Protein AF-A0A940CQ60-F1 (afdb_monomer_lite)

Secondary structure (DSSP, 8-state):
------PPBHHHHHHHHHHHHHHTT-S-SSEEEE-TT-SSS-SBPP--SEEEEEEEE-SSSSEEEEEEEEEEETTSSS-EEEEEEEEEEEESS-HHHHHHHHHHHHHHHT-

Sequence (111 aa):
MLRYVRNRMVREVFKDLRERLKSEDLLPDEYFELSFGITDGDREFPRYRGLACYPVTGSSEGHYIHVDALVLREDLHPAVLECVPVFLGKTFQGFDFAARVAAACAKYLGA

Radius of gyration: 14.71 Å; chains: 1; bounding box: 43×23×48 Å

Foldseek 3Di:
DDDCPDADFLVRLQVVLQVQCVVVVLAAPVDKFFPPVCDDSRDGDAPAPAWQWAKDQDPVAFIKTWIWGQHWQVVDVVIDGDTHTTMMDTHNPDRVSSHVSSVSSCVSVVD

Structure (mmCIF, N/CA/C/O backbone):
data_AF-A0A940CQ60-F1
#
_entry.id   AF-A0A940CQ60-F1
#
loop_
_atom_site.group_PDB
_atom_site.id
_atom_site.type_symbol
_atom_site.label_atom_id
_atom_site.label_alt_id
_atom_site.label_comp_id
_atom_site.label_asym_id
_atom_site.label_entity_id
_atom_site.label_seq_id
_atom_site.pdbx_PDB_ins_code
_atom_site.Cartn_x
_atom_site.Cartn_y
_atom_site.Cartn_z
_atom_site.occupancy
_atom_site.B_iso_or_equiv
_atom_site.auth_seq_id
_atom_site.auth_comp_id
_atom_site.auth_asym_id
_atom_site.auth_atom_id
_atom_site.pdbx_PDB_model_num
ATOM 1 N N . MET A 1 1 ? -4.122 -11.181 -29.862 1.00 51.28 1 MET A N 1
ATOM 2 C CA . MET A 1 1 ? -2.788 -10.655 -29.502 1.00 51.28 1 MET A CA 1
ATOM 3 C C . MET A 1 1 ? -2.982 -9.580 -28.441 1.00 51.28 1 MET A C 1
ATOM 5 O O . MET A 1 1 ? -3.622 -8.580 -28.737 1.00 51.28 1 MET A O 1
ATOM 9 N N . LEU A 1 2 ? -2.541 -9.810 -27.200 1.00 58.50 2 LEU A N 1
ATOM 10 C CA . LEU A 1 2 ? -2.573 -8.791 -26.141 1.00 58.50 2 LEU A CA 1
ATOM 11 C C . LEU A 1 2 ? -1.494 -7.746 -26.450 1.00 58.50 2 LEU A C 1
ATOM 13 O O . LEU A 1 2 ? -0.313 -8.076 -26.516 1.00 58.50 2 LEU A O 1
ATOM 17 N N . ARG A 1 3 ? -1.906 -6.501 -26.702 1.00 54.09 3 ARG A N 1
ATOM 18 C CA . ARG A 1 3 ? -0.995 -5.382 -26.961 1.00 54.09 3 ARG A CA 1
ATOM 19 C C . ARG A 1 3 ? -0.615 -4.760 -25.621 1.00 54.09 3 ARG A C 1
ATOM 21 O O . ARG A 1 3 ? -1.482 -4.225 -24.937 1.00 54.09 3 ARG A O 1
ATOM 28 N N . TYR A 1 4 ? 0.660 -4.832 -25.247 1.00 63.22 4 TYR A N 1
ATOM 29 C CA . TYR A 1 4 ? 1.178 -4.056 -24.121 1.00 63.22 4 TYR A CA 1
ATOM 30 C C . TYR A 1 4 ? 1.029 -2.565 -24.452 1.00 63.22 4 TYR A C 1
ATOM 32 O O . TYR A 1 4 ? 1.576 -2.104 -25.453 1.00 63.22 4 TYR A O 1
ATOM 40 N N . VAL A 1 5 ? 0.226 -1.837 -23.670 1.00 67.56 5 VAL A N 1
ATOM 41 C CA . VAL A 1 5 ? -0.062 -0.413 -23.917 1.00 67.56 5 VAL A CA 1
ATOM 42 C C . VAL A 1 5 ? 0.943 0.463 -23.177 1.00 67.56 5 VAL A C 1
ATOM 44 O O . VAL A 1 5 ? 1.594 1.300 -23.792 1.00 67.56 5 VAL A O 1
ATOM 47 N N . ARG A 1 6 ? 1.077 0.255 -21.865 1.00 80.06 6 ARG A N 1
ATOM 48 C CA . ARG A 1 6 ? 2.081 0.864 -20.986 1.00 80.06 6 ARG A CA 1
ATOM 49 C C . ARG A 1 6 ? 2.025 0.202 -19.616 1.00 80.06 6 ARG A C 1
ATOM 51 O O . ARG A 1 6 ? 1.044 -0.477 -19.303 1.00 80.06 6 ARG A O 1
ATOM 58 N N . ASN A 1 7 ? 3.037 0.441 -18.792 1.00 86.62 7 ASN A N 1
ATOM 59 C CA . ASN A 1 7 ? 2.929 0.146 -17.375 1.00 86.62 7 ASN A CA 1
ATOM 60 C C . ASN A 1 7 ? 1.929 1.114 -16.718 1.00 86.62 7 ASN A C 1
ATOM 62 O O . ASN A 1 7 ? 1.701 2.232 -17.197 1.00 86.62 7 ASN A O 1
ATOM 66 N N . ARG A 1 8 ? 1.304 0.686 -15.624 1.00 92.00 8 ARG A N 1
ATOM 67 C CA . ARG A 1 8 ? 0.383 1.550 -14.873 1.00 92.00 8 ARG A CA 1
ATOM 68 C C . ARG A 1 8 ? 1.176 2.594 -14.095 1.00 92.00 8 ARG A C 1
ATOM 70 O O . ARG A 1 8 ? 2.269 2.296 -13.624 1.00 92.00 8 ARG A O 1
ATOM 77 N N . MET A 1 9 ? 0.631 3.794 -13.933 1.00 93.50 9 MET A N 1
ATOM 78 C CA . MET A 1 9 ? 1.221 4.804 -13.052 1.00 93.50 9 MET A CA 1
ATOM 79 C C . MET A 1 9 ? 0.971 4.441 -11.592 1.00 93.50 9 MET A C 1
ATOM 81 O O . MET A 1 9 ? -0.059 3.840 -11.270 1.00 93.50 9 MET A O 1
ATOM 85 N N . VAL A 1 10 ? 1.864 4.860 -10.694 1.00 94.69 10 VAL A N 1
ATOM 86 C CA . VAL A 1 10 ? 1.693 4.623 -9.254 1.00 94.69 10 VAL A CA 1
ATOM 87 C C . VAL A 1 10 ? 0.352 5.173 -8.762 1.00 94.69 10 VAL A C 1
ATOM 89 O O . VAL A 1 10 ? -0.370 4.457 -8.073 1.00 94.69 10 VAL A O 1
ATOM 92 N N . ARG A 1 11 ? -0.048 6.376 -9.193 1.00 93.88 11 ARG A N 1
ATOM 93 C CA . ARG A 1 11 ? -1.354 6.968 -8.844 1.00 93.88 11 ARG A CA 1
ATOM 94 C C . ARG A 1 11 ? -2.558 6.125 -9.274 1.00 93.88 11 ARG A C 1
ATOM 96 O O . ARG A 1 11 ? -3.563 6.085 -8.572 1.00 93.88 11 ARG A O 1
ATOM 103 N N . GLU A 1 12 ? -2.466 5.443 -10.418 1.00 94.62 12 GLU A N 1
ATOM 104 C CA . GLU A 1 12 ? -3.549 4.599 -10.936 1.00 94.62 12 GLU A CA 1
ATOM 105 C C . GLU A 1 12 ? -3.667 3.323 -10.108 1.00 94.62 12 GLU A C 1
ATOM 107 O O . GLU A 1 12 ? -4.769 2.897 -9.784 1.00 94.62 12 GLU A O 1
ATOM 112 N N . VAL A 1 13 ? -2.532 2.712 -9.759 1.00 95.56 13 VAL A N 1
ATOM 113 C CA . VAL A 1 13 ? -2.498 1.524 -8.895 1.00 95.56 13 VAL A CA 1
ATOM 114 C C . VAL A 1 13 ? -2.983 1.870 -7.488 1.00 95.56 13 VAL A C 1
ATOM 116 O O . VAL A 1 13 ? -3.793 1.146 -6.917 1.00 95.56 13 VAL A O 1
ATOM 119 N N . PHE A 1 14 ? -2.533 3.002 -6.951 1.00 96.31 14 PHE A N 1
ATOM 120 C CA . PHE A 1 14 ? -2.903 3.479 -5.626 1.00 96.31 14 PHE A CA 1
ATOM 121 C C . PHE A 1 14 ? -4.400 3.774 -5.502 1.00 96.31 14 PHE A C 1
ATOM 123 O O . PHE A 1 14 ? -5.029 3.353 -4.531 1.00 96.31 14 PHE A O 1
ATOM 130 N N . LYS A 1 15 ? -4.985 4.458 -6.496 1.00 96.62 15 LYS A N 1
ATOM 131 C CA . LYS A 1 15 ? -6.422 4.751 -6.531 1.00 96.62 15 LYS A CA 1
ATOM 132 C C . LYS A 1 15 ? -7.250 3.464 -6.483 1.00 96.62 15 LYS A C 1
ATOM 134 O O . LYS A 1 15 ? -8.086 3.320 -5.594 1.00 96.62 15 LYS A O 1
ATOM 139 N N . ASP A 1 16 ? -6.971 2.519 -7.379 1.00 97.25 16 ASP A N 1
ATOM 140 C CA . ASP A 1 16 ? -7.695 1.245 -7.437 1.00 97.25 16 ASP A CA 1
ATOM 141 C C . ASP A 1 16 ? -7.532 0.433 -6.146 1.00 97.25 16 ASP A C 1
ATOM 143 O O . ASP A 1 16 ? -8.489 -0.176 -5.665 1.00 97.25 16 ASP A O 1
ATOM 147 N N . LEU A 1 17 ? -6.322 0.410 -5.574 1.00 98.00 17 LEU A N 1
ATOM 148 C CA . LEU A 1 17 ? -6.066 -0.295 -4.322 1.00 98.00 17 LEU A CA 1
ATOM 149 C C . LEU A 1 17 ? -6.877 0.316 -3.173 1.00 98.00 17 LEU A C 1
ATOM 151 O O . LEU A 1 17 ? -7.533 -0.420 -2.440 1.00 98.00 17 LEU A O 1
ATOM 155 N N . ARG A 1 18 ? -6.905 1.650 -3.046 1.00 98.00 18 ARG A N 1
ATOM 156 C CA . ARG A 1 18 ? -7.714 2.333 -2.024 1.00 98.00 18 ARG A CA 1
ATOM 157 C C . ARG A 1 18 ? -9.204 2.058 -2.176 1.00 98.00 18 ARG A C 1
ATOM 159 O O . ARG A 1 18 ? -9.875 1.850 -1.170 1.00 98.00 18 ARG A O 1
ATOM 166 N N . GLU A 1 19 ? -9.723 2.043 -3.402 1.00 98.25 19 GLU A N 1
ATOM 167 C CA . GLU A 1 19 ? -11.130 1.714 -3.667 1.00 98.25 19 GLU A CA 1
ATOM 168 C C . GLU A 1 19 ? -11.464 0.279 -3.232 1.00 98.25 19 GLU A C 1
ATO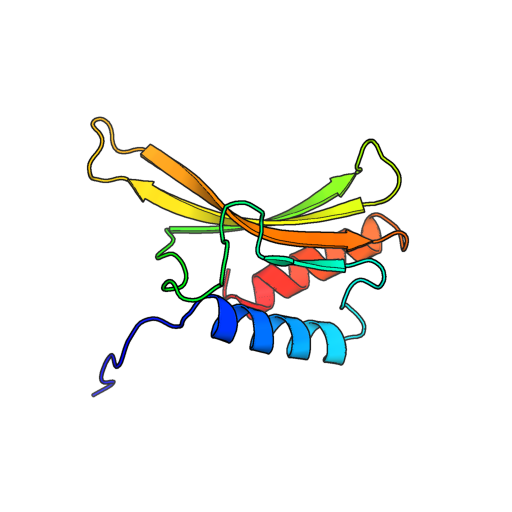M 170 O O . GLU A 1 19 ? -12.487 0.055 -2.582 1.00 98.25 19 GLU A O 1
ATOM 175 N N . ARG A 1 20 ? -10.572 -0.681 -3.505 1.00 98.00 20 ARG A N 1
ATOM 176 C CA . ARG A 1 20 ? -10.734 -2.083 -3.088 1.00 98.00 20 ARG A CA 1
ATOM 177 C C . ARG A 1 20 ? -10.660 -2.254 -1.574 1.00 98.00 20 ARG A C 1
ATOM 179 O O . ARG A 1 20 ? -11.553 -2.877 -1.007 1.00 98.00 20 ARG A O 1
ATOM 186 N N . LEU A 1 21 ? -9.663 -1.655 -0.919 1.00 98.50 21 LEU A N 1
ATOM 187 C CA . LEU A 1 21 ? -9.551 -1.664 0.543 1.00 98.50 21 LEU A CA 1
ATOM 188 C C . LEU A 1 21 ? -10.800 -1.059 1.192 1.00 98.50 21 LEU A C 1
ATOM 190 O O . LEU A 1 21 ? -11.371 -1.651 2.101 1.00 98.50 21 LEU A O 1
ATOM 194 N N . LYS A 1 22 ? -11.289 0.073 0.671 1.00 98.38 22 LYS A N 1
ATOM 195 C CA . LYS A 1 22 ? -12.520 0.705 1.158 1.00 98.38 22 LYS A CA 1
ATOM 196 C C . LYS A 1 22 ? -13.745 -0.198 0.995 1.00 98.38 22 LYS A C 1
ATOM 198 O O . LYS A 1 22 ? -14.580 -0.242 1.889 1.00 98.38 22 LYS A O 1
ATOM 203 N N . SER A 1 23 ? -13.859 -0.919 -0.122 1.00 98.12 23 SER A N 1
ATOM 204 C CA . SER A 1 23 ? -14.989 -1.829 -0.366 1.00 98.12 23 SER A CA 1
ATOM 205 C C . SER A 1 23 ? -15.031 -3.040 0.574 1.00 98.12 23 SER A C 1
ATOM 207 O O . SER A 1 23 ? -16.095 -3.624 0.752 1.00 98.12 23 SER A O 1
ATOM 209 N N . GLU A 1 24 ? -13.896 -3.398 1.182 1.00 98.00 24 GLU A N 1
ATOM 210 C CA . GLU A 1 24 ? -13.778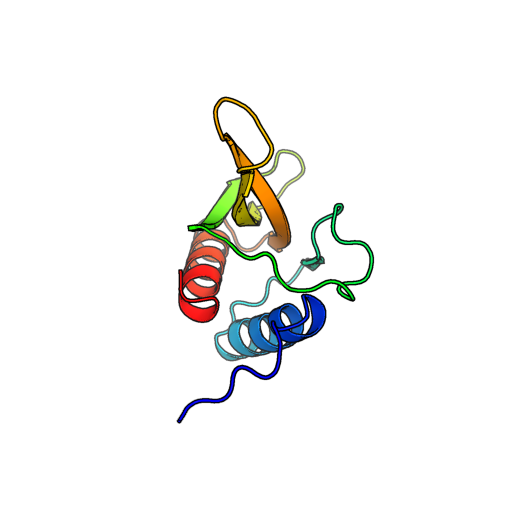 -4.503 2.142 1.00 98.00 24 GLU A CA 1
ATOM 211 C C . GLU A 1 24 ? -13.721 -4.035 3.607 1.00 98.00 24 GLU A C 1
ATOM 213 O O . GLU A 1 24 ? -13.452 -4.854 4.484 1.00 98.00 24 GLU A O 1
ATOM 218 N N . ASP A 1 25 ? -13.963 -2.746 3.884 1.00 98.12 25 ASP A N 1
ATOM 219 C CA . ASP A 1 25 ? -13.817 -2.154 5.226 1.00 98.12 25 ASP A CA 1
ATOM 220 C C . ASP A 1 25 ? -12.389 -2.322 5.795 1.00 98.12 25 ASP A C 1
ATOM 222 O O . ASP A 1 25 ? -12.162 -2.622 6.965 1.00 98.12 25 ASP A O 1
ATOM 226 N N . LEU A 1 26 ? -11.399 -2.190 4.905 1.00 98.50 26 LEU A N 1
ATOM 227 C CA . LEU A 1 26 ? -9.967 -2.372 5.168 1.00 98.50 26 LEU A CA 1
ATOM 228 C C . LEU A 1 26 ? -9.134 -1.134 4.810 1.00 98.50 26 LEU A C 1
ATOM 230 O O . LEU A 1 26 ? -7.909 -1.210 4.759 1.00 98.50 26 LEU A O 1
ATOM 234 N N . LEU A 1 27 ? -9.759 0.006 4.511 1.00 98.38 27 LEU A N 1
ATOM 235 C CA . LEU A 1 27 ? -9.009 1.249 4.346 1.00 98.38 27 LEU A CA 1
ATOM 236 C C . LEU A 1 27 ? -8.674 1.796 5.745 1.00 98.38 27 LEU A C 1
ATOM 238 O O . LEU A 1 27 ? -9.613 2.038 6.494 1.00 98.38 27 LEU A O 1
ATOM 242 N N . PRO A 1 28 ? -7.391 1.996 6.105 1.00 97.62 28 PRO A N 1
ATOM 243 C CA . PRO A 1 28 ? -7.036 2.543 7.412 1.00 97.62 28 PRO A CA 1
ATOM 244 C C . PRO A 1 28 ? -7.636 3.931 7.662 1.00 97.62 28 PRO A C 1
ATOM 246 O O . PRO A 1 28 ? -7.587 4.787 6.77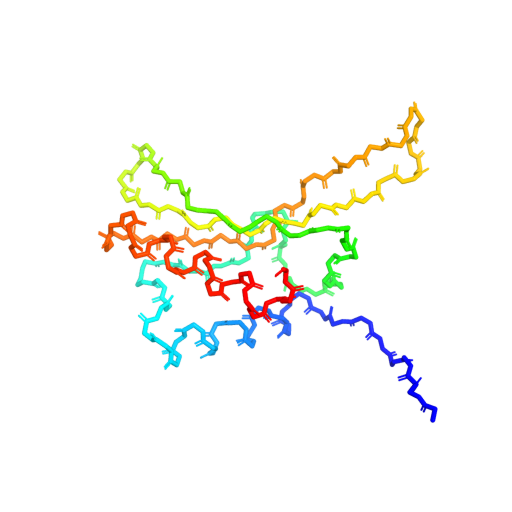2 1.00 97.62 28 PRO A O 1
ATOM 249 N N . ASP A 1 29 ? -8.143 4.145 8.878 1.00 95.69 29 ASP A N 1
ATOM 250 C CA . ASP A 1 29 ? -8.777 5.403 9.290 1.00 95.69 29 ASP A CA 1
ATOM 251 C C . ASP A 1 29 ? -7.772 6.559 9.402 1.00 95.69 29 ASP A C 1
ATOM 253 O O . ASP A 1 29 ? -8.072 7.679 8.985 1.00 95.69 29 ASP A O 1
ATOM 257 N N . GLU A 1 30 ? -6.568 6.301 9.928 1.00 96.25 30 GLU A N 1
ATOM 258 C CA . GLU A 1 30 ? -5.549 7.339 10.112 1.00 96.25 30 GLU A CA 1
ATOM 259 C C . GLU A 1 30 ? -4.955 7.794 8.776 1.00 96.25 30 GLU A C 1
ATOM 261 O O . GLU A 1 30 ? -5.075 8.967 8.418 1.00 96.25 30 GLU A O 1
ATOM 266 N N . TYR A 1 31 ? -4.300 6.895 8.032 1.00 95.88 31 TYR A N 1
ATOM 267 C CA . TYR A 1 31 ? -3.890 7.176 6.655 1.00 95.88 31 TYR A CA 1
ATOM 268 C C . TYR A 1 31 ? -3.494 5.928 5.866 1.00 95.88 31 TYR A C 1
ATOM 270 O O . TYR A 1 31 ? -3.049 4.914 6.402 1.00 95.88 31 TYR A O 1
ATOM 278 N N . PHE A 1 32 ? -3.583 6.064 4.544 1.00 97.19 32 PHE A N 1
ATOM 279 C CA . PHE A 1 32 ? -2.975 5.174 3.560 1.00 97.19 32 PHE A CA 1
ATOM 280 C C . PHE A 1 32 ? -2.536 6.016 2.362 1.00 97.19 32 PHE A C 1
ATOM 282 O O . PHE A 1 32 ? -3.384 6.578 1.663 1.00 97.19 32 PHE A O 1
ATOM 289 N N . GLU A 1 33 ? -1.230 6.151 2.161 1.00 96.25 33 GLU A N 1
ATOM 290 C CA . GLU A 1 33 ? -0.589 7.143 1.293 1.00 96.25 33 GLU A CA 1
ATOM 291 C C . GLU A 1 33 ? 0.546 6.555 0.443 1.00 96.25 33 GLU A C 1
ATOM 293 O O . GLU A 1 33 ? 0.939 5.395 0.597 1.00 96.25 33 GLU A O 1
ATOM 298 N N . LEU A 1 34 ? 1.049 7.356 -0.499 1.00 94.88 34 LEU A N 1
ATOM 299 C CA . LEU A 1 34 ? 2.288 7.048 -1.208 1.00 94.88 34 LEU A CA 1
ATOM 300 C C . LEU A 1 34 ? 3.456 7.170 -0.225 1.00 94.88 34 LEU A C 1
ATOM 302 O O . LEU A 1 34 ? 3.493 8.100 0.577 1.00 94.88 34 LEU A O 1
ATOM 306 N N . SER A 1 35 ? 4.409 6.241 -0.279 1.00 90.75 35 SER A N 1
ATOM 307 C CA . SER A 1 35 ? 5.581 6.304 0.596 1.00 90.75 35 SER A CA 1
ATOM 308 C C . SER A 1 35 ? 6.465 7.511 0.256 1.00 90.75 35 SER A C 1
ATOM 310 O O . SER A 1 35 ? 6.492 7.966 -0.885 1.00 90.75 35 SER A O 1
ATOM 312 N N . PHE A 1 36 ? 7.241 7.999 1.228 1.00 72.94 36 PHE A N 1
ATOM 313 C CA . PHE A 1 36 ? 8.011 9.255 1.168 1.00 72.94 36 PHE A CA 1
ATOM 314 C C . PHE A 1 36 ? 8.956 9.377 -0.050 1.00 72.94 36 PHE A C 1
ATOM 316 O O . PHE A 1 36 ? 9.273 10.480 -0.487 1.00 72.94 36 PHE A O 1
ATOM 323 N N . GLY A 1 37 ? 9.402 8.250 -0.618 1.00 71.62 37 GLY A N 1
ATOM 324 C CA . GLY A 1 37 ? 10.230 8.197 -1.833 1.00 71.62 37 GLY A CA 1
ATOM 325 C C . GLY A 1 37 ? 9.460 8.312 -3.161 1.00 71.62 37 GLY A C 1
ATOM 326 O O . GLY A 1 37 ? 10.064 8.230 -4.233 1.00 71.62 37 GLY A O 1
ATOM 327 N N . ILE A 1 38 ? 8.134 8.465 -3.110 1.00 77.69 38 ILE A N 1
ATOM 328 C CA . ILE A 1 38 ? 7.219 8.596 -4.248 1.00 77.69 38 ILE A CA 1
ATOM 329 C C . ILE A 1 38 ? 6.472 9.931 -4.080 1.00 77.69 38 ILE A C 1
ATOM 331 O O . ILE A 1 38 ? 5.447 10.000 -3.410 1.00 77.69 38 ILE A O 1
ATOM 335 N N . THR A 1 39 ? 6.982 11.009 -4.673 1.00 67.50 39 THR A N 1
ATOM 336 C CA . THR A 1 39 ? 6.511 12.377 -4.383 1.00 67.50 39 THR A CA 1
ATOM 337 C C . THR A 1 39 ? 5.188 12.777 -5.044 1.00 67.50 39 THR A C 1
ATOM 339 O O . THR A 1 39 ? 4.482 13.616 -4.496 1.00 67.50 39 THR A O 1
ATOM 342 N N . ASP A 1 40 ? 4.829 12.210 -6.199 1.00 71.06 40 ASP A N 1
ATOM 343 C CA . ASP A 1 40 ? 3.650 12.636 -6.983 1.00 71.06 40 ASP A CA 1
ATOM 344 C C . ASP A 1 40 ? 2.814 11.479 -7.566 1.00 71.06 40 ASP A C 1
ATOM 346 O O . ASP A 1 40 ? 1.682 11.675 -8.005 1.00 71.06 40 ASP A O 1
ATOM 350 N N . GLY A 1 41 ? 3.342 10.252 -7.553 1.00 78.56 41 GLY A N 1
ATOM 351 C CA . GLY A 1 41 ? 2.694 9.092 -8.166 1.00 78.56 41 GLY A CA 1
ATOM 352 C C . GLY A 1 41 ? 2.656 9.129 -9.703 1.00 78.56 41 GLY A C 1
ATOM 353 O O . GLY A 1 41 ? 2.007 8.263 -10.302 1.00 78.56 41 GLY A O 1
ATOM 354 N N . ASP A 1 42 ? 3.364 10.080 -10.326 1.00 85.00 42 ASP A N 1
ATOM 355 C CA . ASP A 1 42 ? 3.400 10.319 -11.778 1.00 85.00 42 ASP A CA 1
ATOM 356 C C . ASP A 1 42 ? 4.476 9.496 -12.499 1.00 85.00 42 ASP A C 1
ATOM 358 O O . ASP A 1 42 ? 4.608 9.541 -13.724 1.00 85.00 42 ASP A O 1
ATOM 362 N N . ARG A 1 43 ? 5.201 8.670 -11.744 1.00 90.00 43 ARG A N 1
ATOM 363 C CA . ARG A 1 43 ? 6.069 7.619 -12.274 1.00 90.00 43 ARG A CA 1
ATOM 364 C C . ARG A 1 43 ? 5.313 6.310 -12.496 1.00 90.00 43 ARG A C 1
ATOM 366 O O . ARG A 1 43 ? 4.293 6.031 -11.858 1.00 90.00 43 ARG A O 1
ATOM 373 N N . GLU A 1 44 ? 5.860 5.467 -13.369 1.00 93.12 44 GLU A N 1
ATOM 374 C CA . GLU A 1 44 ? 5.377 4.097 -13.536 1.00 93.12 44 GLU A CA 1
ATOM 375 C C . GLU A 1 44 ? 5.479 3.314 -12.216 1.00 93.12 44 GLU A C 1
ATOM 377 O O . GLU A 1 44 ? 6.425 3.479 -11.438 1.00 93.12 44 GLU A O 1
ATOM 382 N N . PHE A 1 45 ? 4.505 2.436 -11.972 1.00 92.62 45 PHE A N 1
ATOM 383 C CA . PHE A 1 45 ? 4.561 1.487 -10.870 1.00 92.62 45 PHE A CA 1
ATOM 384 C C . PHE A 1 45 ? 5.804 0.597 -11.029 1.00 92.62 45 PHE A C 1
ATOM 386 O O . PHE A 1 45 ? 6.058 0.138 -12.150 1.00 92.62 45 PHE A O 1
ATOM 393 N N . PRO A 1 46 ? 6.602 0.359 -9.968 1.00 91.88 46 PRO A N 1
ATOM 394 C CA . PRO A 1 46 ? 7.863 -0.361 -10.103 1.00 91.88 46 PRO A CA 1
ATOM 395 C C . PRO A 1 46 ? 7.685 -1.709 -10.800 1.00 91.88 46 PRO A C 1
ATOM 397 O O . PRO A 1 46 ? 6.746 -2.449 -10.515 1.00 91.88 46 PRO A O 1
ATOM 400 N N . ARG A 1 47 ? 8.606 -2.051 -11.702 1.00 91.50 47 ARG A N 1
ATOM 401 C CA . ARG A 1 47 ? 8.709 -3.423 -12.203 1.00 91.50 47 ARG A CA 1
ATOM 402 C C . ARG A 1 47 ? 9.418 -4.242 -11.137 1.00 91.50 47 ARG A C 1
ATOM 404 O O . ARG A 1 47 ? 10.604 -4.037 -10.892 1.00 91.50 47 ARG A O 1
ATOM 411 N N . TYR A 1 48 ? 8.682 -5.128 -10.488 1.00 92.44 48 TYR A N 1
ATOM 412 C CA . TYR A 1 48 ? 9.163 -5.869 -9.332 1.00 92.44 48 TYR A CA 1
ATOM 413 C C . TYR A 1 48 ? 9.335 -7.360 -9.636 1.00 92.44 48 TYR A C 1
ATOM 415 O O . TYR A 1 48 ? 8.679 -7.922 -10.510 1.00 92.44 48 TYR A O 1
ATOM 423 N N . ARG A 1 49 ? 10.231 -8.005 -8.887 1.00 93.75 49 ARG A N 1
ATOM 424 C CA . ARG A 1 49 ? 10.355 -9.465 -8.779 1.00 93.75 49 ARG A CA 1
ATOM 425 C C . ARG A 1 49 ? 9.412 -10.037 -7.721 1.00 93.75 49 ARG A C 1
ATOM 427 O O . ARG A 1 49 ? 9.015 -11.188 -7.833 1.00 93.75 49 ARG A O 1
ATOM 434 N N . GLY A 1 50 ? 9.055 -9.230 -6.726 1.00 94.19 50 GLY A N 1
ATOM 435 C CA . GLY A 1 50 ? 8.053 -9.545 -5.712 1.00 94.19 50 GLY A CA 1
ATOM 436 C C . GLY A 1 50 ? 7.547 -8.280 -5.022 1.00 94.19 50 GLY A C 1
ATOM 437 O O . GLY A 1 50 ? 8.148 -7.214 -5.154 1.00 94.19 50 GLY A O 1
ATOM 438 N N . LEU A 1 51 ? 6.451 -8.408 -4.285 1.00 95.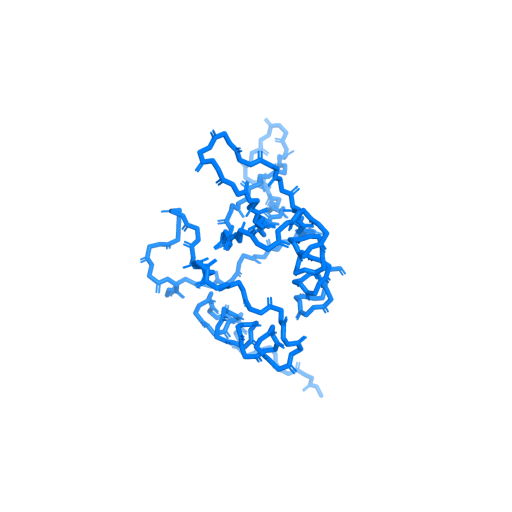44 51 LEU A N 1
ATOM 439 C CA . LEU A 1 51 ? 5.927 -7.361 -3.412 1.00 95.44 51 LEU A CA 1
ATOM 440 C C . LEU A 1 51 ? 5.935 -7.875 -1.976 1.00 95.44 51 LEU A C 1
ATOM 442 O O . LEU A 1 51 ? 5.456 -8.975 -1.705 1.00 95.44 51 LEU A O 1
ATOM 446 N N . ALA A 1 52 ? 6.452 -7.068 -1.060 1.00 96.69 52 ALA A N 1
ATOM 447 C CA . ALA A 1 52 ? 6.359 -7.310 0.368 1.00 96.69 52 ALA A CA 1
ATOM 448 C C . ALA A 1 52 ? 5.252 -6.417 0.935 1.00 96.69 52 ALA A C 1
ATOM 450 O O . ALA A 1 52 ? 5.384 -5.197 0.955 1.00 96.69 52 ALA A O 1
ATOM 451 N N . CYS A 1 53 ? 4.157 -7.029 1.386 1.00 98.12 53 CYS A N 1
ATOM 452 C CA . CYS A 1 53 ? 3.081 -6.336 2.091 1.00 98.12 53 CYS A CA 1
ATOM 453 C C . CYS A 1 53 ? 3.069 -6.829 3.535 1.00 98.12 53 CYS A C 1
ATOM 455 O O . CYS A 1 53 ? 2.800 -8.009 3.763 1.00 98.12 53 CYS A O 1
ATOM 457 N N . TYR A 1 54 ? 3.384 -5.972 4.504 1.00 98.00 54 TYR A N 1
ATOM 458 C CA . TYR A 1 54 ? 3.574 -6.427 5.881 1.00 98.00 54 TYR A CA 1
ATOM 459 C C . TYR A 1 54 ? 3.139 -5.389 6.922 1.00 98.00 54 TYR A C 1
ATOM 461 O O . TYR A 1 54 ? 3.369 -4.189 6.741 1.00 98.00 54 TYR A O 1
ATOM 469 N N . PRO A 1 55 ? 2.505 -5.835 8.022 1.00 97.88 55 PRO A N 1
ATOM 470 C CA . PRO A 1 55 ? 2.228 -4.981 9.161 1.00 97.88 55 PRO A CA 1
ATOM 471 C C . PRO A 1 55 ? 3.468 -4.844 10.057 1.00 97.88 55 PRO A C 1
ATOM 473 O O . PRO A 1 55 ? 4.242 -5.789 10.214 1.00 97.88 55 PRO A O 1
ATOM 476 N N . VAL A 1 56 ? 3.625 -3.698 10.715 1.00 96.62 56 VAL A N 1
ATOM 477 C CA . VAL A 1 56 ? 4.604 -3.505 11.798 1.00 96.62 56 VAL A CA 1
ATOM 478 C C . VAL A 1 56 ? 3.977 -2.739 12.958 1.00 96.62 56 VAL A C 1
ATOM 480 O O . VAL A 1 56 ? 3.089 -1.912 12.762 1.00 96.62 56 VAL A O 1
ATOM 483 N N . THR A 1 57 ? 4.440 -2.985 14.182 1.00 94.31 57 THR A N 1
ATOM 484 C CA . THR A 1 57 ? 4.090 -2.139 15.333 1.00 94.31 57 THR A CA 1
ATOM 485 C C . THR A 1 57 ? 5.007 -0.926 15.347 1.00 94.31 57 THR A C 1
ATOM 487 O O . THR A 1 57 ? 6.228 -1.072 15.367 1.00 94.31 57 THR A O 1
ATOM 490 N N . GLY A 1 58 ? 4.420 0.269 15.307 1.00 82.38 58 GLY A N 1
ATOM 491 C CA . GLY A 1 58 ? 5.177 1.512 15.344 1.00 82.38 58 GLY A CA 1
ATOM 492 C C . GLY A 1 58 ? 5.587 1.895 16.761 1.00 82.38 58 GLY A C 1
ATOM 493 O O . GLY A 1 58 ? 4.925 1.548 17.736 1.00 82.38 58 GLY A O 1
ATOM 494 N N . SER A 1 59 ? 6.668 2.664 16.875 1.00 74.00 59 SER A N 1
ATOM 495 C CA . SER A 1 59 ? 7.104 3.247 18.148 1.00 74.00 59 SER A CA 1
ATOM 496 C C . SER A 1 59 ? 6.282 4.474 18.571 1.00 74.00 59 SER A C 1
ATOM 498 O O . SER A 1 59 ? 6.291 4.821 19.747 1.00 74.00 59 SER A O 1
ATOM 500 N N . SER A 1 60 ? 5.567 5.124 17.642 1.00 68.25 60 SER A N 1
ATOM 501 C CA . SER A 1 60 ? 4.792 6.362 17.858 1.00 68.25 60 SER A CA 1
ATOM 502 C C . SER A 1 60 ? 3.277 6.132 17.956 1.00 68.25 60 SER A C 1
ATOM 504 O O . SER A 1 60 ? 2.483 6.907 17.419 1.00 68.25 60 SER A O 1
ATOM 506 N N . GLU A 1 61 ? 2.894 5.049 18.636 1.00 79.69 61 GLU A N 1
ATOM 507 C CA . GLU A 1 61 ? 1.524 4.529 18.730 1.00 79.69 61 GLU A CA 1
ATOM 508 C C . GLU A 1 61 ? 0.985 4.008 17.382 1.00 79.69 61 GLU A C 1
ATOM 510 O O . GLU A 1 61 ? 1.254 4.555 16.307 1.00 79.69 61 GLU A O 1
ATOM 515 N N . GLY A 1 62 ? 0.200 2.931 17.435 1.00 92.00 62 GLY A N 1
ATOM 516 C CA . GLY A 1 62 ? -0.435 2.312 16.270 1.00 92.00 62 GLY A CA 1
ATOM 517 C C . GLY A 1 62 ? 0.418 1.314 15.491 1.00 92.00 62 GLY A C 1
ATOM 518 O O . GLY A 1 62 ? 1.556 0.986 15.834 1.00 92.00 62 GLY A O 1
ATOM 519 N N . HIS A 1 63 ? -0.178 0.816 14.414 1.00 97.19 63 HIS A N 1
ATOM 520 C CA . HIS A 1 63 ? 0.402 -0.186 13.532 1.00 97.19 63 HIS A CA 1
ATOM 521 C C . HIS A 1 63 ? 0.476 0.357 12.114 1.00 97.19 63 HIS A C 1
ATOM 523 O O . HIS A 1 63 ? -0.405 1.088 11.668 1.00 97.19 63 HIS A O 1
ATOM 529 N N . TYR A 1 64 ? 1.539 0.007 11.409 1.00 97.12 64 TYR A N 1
ATOM 530 C CA . TYR A 1 64 ? 1.811 0.485 10.065 1.00 97.12 64 TYR A CA 1
ATOM 531 C C . TYR A 1 64 ? 1.660 -0.651 9.070 1.00 97.12 64 TYR A C 1
ATOM 533 O O . TYR A 1 64 ? 1.880 -1.811 9.410 1.00 97.12 64 TYR A O 1
ATOM 541 N N . ILE A 1 65 ? 1.300 -0.303 7.841 1.00 97.94 65 ILE A N 1
ATOM 542 C CA . ILE A 1 65 ? 1.162 -1.219 6.717 1.00 97.94 65 ILE A CA 1
ATOM 543 C C . ILE A 1 65 ? 2.167 -0.782 5.661 1.00 97.94 65 ILE A C 1
ATOM 545 O O . ILE A 1 65 ? 1.992 0.267 5.045 1.00 97.94 65 ILE A O 1
ATOM 549 N N . HIS A 1 66 ? 3.210 -1.577 5.452 1.00 97.44 66 HIS A N 1
ATOM 550 C CA . HIS A 1 66 ? 4.191 -1.342 4.400 1.00 97.44 66 HIS A CA 1
ATOM 551 C C . HIS A 1 66 ? 3.811 -2.109 3.138 1.00 97.44 66 HIS A C 1
ATOM 553 O O . HIS A 1 66 ? 3.392 -3.266 3.215 1.00 97.44 66 HIS A O 1
ATOM 559 N N . VAL A 1 67 ? 3.978 -1.463 1.985 1.00 97.69 67 VAL A N 1
ATOM 560 C CA . VAL A 1 67 ? 3.927 -2.101 0.669 1.00 97.69 67 VAL A CA 1
ATOM 561 C C . VAL A 1 67 ? 5.183 -1.715 -0.092 1.00 97.69 67 VAL A C 1
ATOM 563 O O . VAL A 1 67 ? 5.296 -0.592 -0.593 1.00 97.69 67 VAL A O 1
ATOM 566 N N . ASP A 1 68 ? 6.094 -2.673 -0.213 1.00 96.50 68 ASP A N 1
ATOM 567 C CA . ASP A 1 68 ? 7.401 -2.471 -0.817 1.00 96.50 68 ASP A CA 1
ATOM 568 C C . ASP A 1 68 ? 7.568 -3.347 -2.061 1.00 96.50 68 ASP A C 1
ATOM 570 O O . ASP A 1 68 ? 7.237 -4.535 -2.075 1.00 96.50 68 ASP A O 1
ATOM 574 N N . ALA A 1 69 ? 8.109 -2.759 -3.123 1.00 95.25 69 ALA A N 1
ATOM 575 C CA . ALA A 1 69 ? 8.458 -3.455 -4.349 1.00 95.25 69 ALA A CA 1
ATOM 576 C C . ALA A 1 69 ? 9.907 -3.938 -4.297 1.00 95.25 69 ALA A C 1
ATOM 578 O O . ALA A 1 69 ? 10.827 -3.148 -4.103 1.00 95.25 69 ALA A O 1
ATOM 579 N N . LEU A 1 70 ? 10.115 -5.231 -4.537 1.00 95.50 70 LEU A N 1
ATOM 580 C CA . LEU A 1 70 ? 11.440 -5.827 -4.654 1.00 95.50 70 LEU A CA 1
ATOM 581 C C . LEU A 1 70 ? 11.915 -5.697 -6.103 1.00 95.50 70 LEU A C 1
ATOM 583 O O . LEU A 1 70 ? 11.495 -6.461 -6.974 1.00 95.50 70 LEU A O 1
ATOM 587 N N . VAL A 1 71 ? 12.758 -4.708 -6.382 1.00 94.56 71 VAL A N 1
ATOM 588 C CA . VAL A 1 71 ? 13.235 -4.365 -7.728 1.00 94.56 71 VAL A CA 1
ATOM 589 C C . VAL A 1 71 ? 14.637 -4.930 -7.934 1.00 94.56 71 VAL A C 1
ATOM 591 O O . VAL A 1 71 ? 15.532 -4.701 -7.128 1.00 94.56 71 VAL A O 1
ATOM 594 N N . LEU A 1 72 ? 14.853 -5.675 -9.020 1.00 95.75 72 LEU A N 1
ATOM 595 C CA . LEU A 1 72 ? 16.190 -6.168 -9.357 1.00 95.75 72 LEU A CA 1
ATOM 596 C C . LEU A 1 72 ? 16.999 -5.066 -10.051 1.00 95.75 72 LEU A C 1
ATOM 598 O O . LEU A 1 72 ? 16.623 -4.605 -11.129 1.00 95.75 72 LEU A O 1
ATOM 602 N N . ARG A 1 73 ? 18.125 -4.686 -9.449 1.00 94.25 73 ARG A N 1
ATOM 603 C CA . ARG A 1 73 ? 19.112 -3.750 -9.992 1.00 94.25 73 ARG A CA 1
ATOM 604 C C . ARG A 1 73 ? 20.199 -4.520 -10.732 1.00 94.25 73 ARG A C 1
ATOM 606 O O . ARG A 1 73 ? 21.223 -4.887 -10.158 1.00 94.25 73 ARG A O 1
ATOM 613 N N . GLU A 1 74 ? 19.923 -4.816 -12.002 1.00 93.75 74 GLU A N 1
ATOM 614 C CA . GLU A 1 74 ? 20.848 -5.512 -12.916 1.00 93.75 74 GLU A CA 1
ATOM 615 C C . GLU A 1 74 ? 22.044 -4.634 -13.329 1.00 93.75 74 GLU A C 1
ATOM 617 O O . GLU A 1 74 ? 23.040 -5.140 -13.835 1.00 93.75 74 GLU A O 1
ATOM 622 N N . ASP A 1 75 ? 21.965 -3.322 -13.088 1.00 93.56 75 ASP A N 1
ATOM 623 C CA . ASP A 1 75 ? 23.038 -2.354 -13.317 1.00 93.56 75 ASP A CA 1
ATOM 624 C C . ASP A 1 75 ? 24.177 -2.440 -12.282 1.00 93.56 75 ASP A C 1
ATOM 626 O O . ASP A 1 75 ? 25.269 -1.920 -12.516 1.00 93.56 75 ASP A O 1
ATOM 630 N N . LEU A 1 76 ? 23.960 -3.127 -11.157 1.00 92.00 76 LEU A N 1
ATOM 631 C CA . LEU A 1 76 ? 24.953 -3.337 -10.102 1.00 92.00 76 LEU A CA 1
ATOM 632 C C . LEU A 1 76 ? 25.648 -4.701 -10.241 1.00 92.00 76 LEU A C 1
ATOM 634 O O . LEU A 1 76 ? 25.074 -5.654 -10.761 1.00 92.00 76 LEU A O 1
ATOM 638 N N . HIS A 1 77 ? 26.895 -4.799 -9.764 1.00 89.25 77 HIS A N 1
ATOM 639 C CA . HIS A 1 77 ? 27.686 -6.036 -9.782 1.00 89.25 77 HIS A CA 1
ATOM 640 C C . HIS A 1 77 ? 28.242 -6.354 -8.378 1.00 89.25 77 HIS A C 1
ATOM 642 O O . HIS A 1 77 ? 29.130 -5.637 -7.912 1.00 89.25 77 HIS A O 1
ATOM 648 N N . PRO A 1 78 ? 27.764 -7.422 -7.704 1.00 90.88 78 PRO A N 1
ATOM 649 C CA . PRO A 1 78 ? 26.697 -8.327 -8.149 1.00 90.88 78 PRO A CA 1
ATOM 650 C C . PRO A 1 78 ? 25.337 -7.615 -8.238 1.00 90.88 78 PRO A C 1
ATOM 652 O O . PRO A 1 78 ? 25.140 -6.586 -7.595 1.00 90.88 78 PRO A O 1
ATOM 655 N N . ALA A 1 79 ? 24.405 -8.169 -9.019 1.00 94.38 79 ALA A N 1
ATOM 656 C CA . ALA A 1 79 ? 23.038 -7.654 -9.079 1.00 94.38 79 ALA A CA 1
ATOM 657 C C . ALA A 1 79 ? 22.383 -7.730 -7.691 1.00 94.38 79 ALA A C 1
ATOM 659 O O . ALA A 1 79 ? 22.542 -8.725 -6.978 1.00 94.38 79 ALA A O 1
ATOM 660 N N . VAL A 1 80 ? 21.640 -6.687 -7.313 1.00 95.69 80 VAL A N 1
ATOM 661 C CA . VAL A 1 80 ? 21.047 -6.553 -5.972 1.00 95.69 80 VAL A CA 1
ATOM 662 C C . VAL A 1 80 ? 19.533 -6.414 -6.069 1.00 95.69 80 VAL A C 1
ATOM 664 O O . VAL A 1 80 ? 19.010 -5.781 -6.985 1.00 95.69 80 VAL A O 1
ATOM 667 N N . LEU A 1 81 ? 18.820 -7.004 -5.110 1.00 94.88 81 LEU A N 1
ATOM 668 C CA . LEU A 1 81 ? 17.394 -6.771 -4.915 1.00 94.88 81 LEU A CA 1
ATOM 669 C C . LEU A 1 81 ? 17.212 -5.531 -4.029 1.00 94.88 81 LEU A C 1
ATOM 671 O O . LEU A 1 81 ? 17.522 -5.559 -2.840 1.00 94.88 81 LEU A O 1
ATOM 675 N N . GLU A 1 82 ? 16.743 -4.440 -4.617 1.00 94.44 82 GLU A N 1
ATOM 676 C CA . GLU A 1 82 ? 16.435 -3.197 -3.918 1.00 94.44 82 GLU A CA 1
ATOM 677 C C . GLU A 1 82 ? 14.989 -3.225 -3.411 1.00 94.44 82 GLU A C 1
ATOM 679 O O . GLU A 1 82 ? 14.065 -3.545 -4.161 1.00 94.44 82 GLU A O 1
ATOM 684 N N . CYS A 1 83 ? 14.790 -2.877 -2.140 1.00 94.12 83 CYS A N 1
ATOM 685 C CA . CYS A 1 83 ? 13.462 -2.704 -1.559 1.00 94.12 83 CYS A CA 1
ATOM 686 C C . CYS A 1 83 ? 13.024 -1.254 -1.776 1.00 94.12 83 CYS A C 1
ATOM 688 O O . CYS A 1 83 ? 13.618 -0.339 -1.208 1.00 94.12 83 CYS A O 1
ATOM 690 N N . VAL A 1 84 ? 12.015 -1.042 -2.617 1.00 93.75 84 VAL A N 1
ATOM 691 C CA . VAL A 1 84 ? 11.487 0.283 -2.952 1.00 93.75 84 VAL A CA 1
ATOM 692 C C . VAL A 1 84 ? 10.144 0.462 -2.246 1.00 93.75 84 VAL A C 1
ATOM 694 O O . VAL A 1 84 ? 9.165 -0.143 -2.687 1.00 93.75 84 VAL A O 1
ATOM 697 N N . PRO A 1 85 ? 10.053 1.296 -1.194 1.00 95.25 85 PRO A N 1
ATOM 698 C CA . PRO A 1 85 ? 8.786 1.578 -0.534 1.00 95.25 85 PRO A CA 1
ATOM 699 C C . PRO A 1 85 ? 7.813 2.266 -1.488 1.00 95.25 85 PRO A C 1
ATOM 701 O O . PRO A 1 85 ? 8.163 3.262 -2.127 1.00 95.25 85 PRO A O 1
ATOM 704 N N . VAL A 1 86 ? 6.592 1.742 -1.595 1.00 95.75 86 VAL A N 1
ATOM 705 C CA . VAL A 1 86 ? 5.592 2.238 -2.551 1.00 95.75 86 VAL A CA 1
ATOM 706 C C . VAL A 1 86 ? 4.415 2.879 -1.837 1.00 95.75 86 VAL A C 1
ATOM 708 O O . VAL A 1 86 ? 4.095 4.033 -2.124 1.00 95.75 86 VAL A O 1
ATOM 711 N N . PHE A 1 87 ? 3.808 2.172 -0.885 1.00 97.06 87 PHE A N 1
ATOM 712 C CA . PHE A 1 87 ? 2.691 2.681 -0.089 1.00 97.06 87 PHE A CA 1
ATOM 713 C C . PHE A 1 87 ? 2.960 2.505 1.399 1.00 97.06 87 PHE A C 1
ATOM 715 O O . PHE A 1 87 ? 3.640 1.563 1.811 1.00 97.06 87 PHE A O 1
ATOM 722 N N . LEU A 1 88 ? 2.395 3.410 2.192 1.00 96.81 88 LEU A N 1
ATOM 723 C CA . LEU A 1 88 ? 2.449 3.362 3.643 1.00 96.81 88 LEU A CA 1
ATOM 724 C C . LEU A 1 88 ? 1.058 3.625 4.213 1.00 96.81 88 LEU A C 1
ATOM 726 O O . LEU A 1 88 ? 0.405 4.603 3.860 1.00 96.81 88 LEU A O 1
ATOM 730 N N . GLY A 1 89 ? 0.612 2.754 5.107 1.00 96.75 89 GLY A N 1
ATOM 731 C CA . GLY A 1 89 ? -0.573 2.972 5.923 1.00 96.75 89 GLY A CA 1
ATOM 732 C C . GLY A 1 89 ? -0.241 3.051 7.400 1.00 96.75 89 GLY A C 1
ATOM 733 O O . GLY A 1 89 ? 0.758 2.483 7.839 1.00 96.75 89 GLY A O 1
ATOM 734 N N . LYS A 1 90 ? -1.117 3.692 8.167 1.00 96.94 90 LYS A N 1
ATOM 735 C CA . LYS A 1 90 ? -1.149 3.631 9.628 1.00 96.94 90 LYS A CA 1
ATOM 736 C C . LYS A 1 90 ? -2.576 3.389 10.083 1.00 96.94 90 LYS A C 1
ATOM 738 O O . LYS A 1 90 ? -3.509 3.911 9.482 1.00 96.94 90 LYS A O 1
ATOM 743 N N . THR A 1 91 ? -2.714 2.593 11.134 1.00 96.75 91 THR A N 1
ATOM 744 C CA . THR A 1 91 ? -3.981 2.296 11.793 1.00 96.75 91 THR A CA 1
ATOM 745 C C . THR A 1 91 ? -3.827 2.242 13.315 1.00 96.75 91 THR A C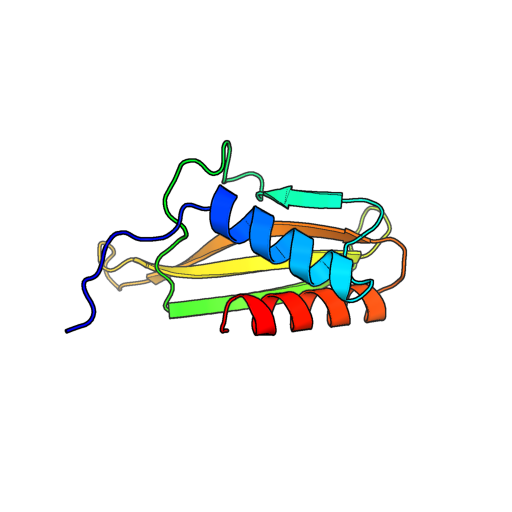 1
ATOM 747 O O . THR A 1 91 ? -2.826 1.721 13.824 1.00 96.75 91 THR A O 1
ATOM 750 N N . PHE A 1 92 ? -4.826 2.718 14.057 1.00 96.81 92 PHE A N 1
ATOM 751 C CA . PHE A 1 92 ? -4.972 2.463 15.497 1.00 96.81 92 PHE A CA 1
ATOM 752 C C . PHE A 1 92 ? -5.909 1.292 15.826 1.00 96.81 92 PHE A C 1
ATOM 754 O O . PHE A 1 92 ? -6.049 0.922 16.989 1.00 96.81 92 PHE A O 1
ATOM 761 N N . GLN A 1 93 ? -6.485 0.634 14.818 1.00 96.19 93 GLN A N 1
ATOM 762 C CA . GLN A 1 93 ? -7.448 -0.465 14.981 1.00 96.19 93 GLN A CA 1
ATOM 763 C C . GLN A 1 93 ? -6.796 -1.805 15.386 1.00 96.19 93 GLN A C 1
ATOM 765 O O . GLN A 1 93 ? -7.478 -2.821 15.509 1.00 96.19 93 GLN A O 1
ATOM 770 N N . GLY A 1 94 ? -5.478 -1.819 15.611 1.00 96.31 94 GLY A N 1
ATOM 771 C CA . GLY A 1 94 ? -4.724 -2.978 16.093 1.00 96.31 94 GLY A CA 1
ATOM 772 C C . GLY A 1 94 ? -3.928 -3.716 15.011 1.00 96.31 94 GLY A C 1
ATOM 773 O O . GLY A 1 94 ? -4.127 -3.533 13.807 1.00 96.31 94 GLY A O 1
ATOM 774 N N . PHE A 1 95 ? -2.997 -4.566 15.455 1.00 97.19 95 PHE A N 1
ATOM 775 C CA . PHE A 1 95 ? -2.092 -5.304 14.569 1.00 97.19 95 PHE A CA 1
ATOM 776 C C . PHE A 1 95 ? -2.842 -6.265 13.639 1.00 97.19 95 PHE A C 1
ATOM 778 O O . PHE A 1 95 ? -2.501 -6.363 12.465 1.00 97.19 95 PHE A O 1
ATOM 785 N N . ASP A 1 96 ? -3.898 -6.921 14.127 1.00 98.25 96 ASP A N 1
ATOM 786 C CA . ASP A 1 96 ? -4.706 -7.845 13.321 1.00 98.25 96 ASP A CA 1
ATOM 787 C C . ASP A 1 96 ? -5.419 -7.129 12.170 1.00 98.25 96 ASP A C 1
ATOM 789 O O . ASP A 1 96 ? -5.508 -7.661 11.061 1.00 98.25 96 ASP A O 1
ATOM 793 N N . PHE A 1 97 ? -5.889 -5.897 12.401 1.00 98.25 97 PHE A N 1
ATOM 794 C CA . PHE A 1 97 ? -6.425 -5.066 11.329 1.00 98.25 97 PHE A CA 1
ATOM 795 C C . PHE A 1 97 ? -5.321 -4.743 10.316 1.00 98.25 97 PHE A C 1
ATOM 797 O O . PHE A 1 97 ? -5.479 -5.046 9.135 1.00 98.25 97 PHE A O 1
ATOM 804 N N . ALA A 1 98 ? -4.163 -4.246 10.767 1.00 98.38 98 ALA A N 1
ATOM 805 C CA . ALA A 1 98 ? -3.022 -3.965 9.889 1.00 98.38 98 ALA A CA 1
ATOM 806 C C . ALA A 1 98 ? -2.588 -5.193 9.062 1.00 98.38 98 ALA A C 1
ATOM 808 O O . ALA A 1 98 ? -2.300 -5.070 7.871 1.00 98.38 98 ALA A O 1
ATOM 809 N N . ALA A 1 99 ? -2.589 -6.388 9.661 1.00 98.56 99 ALA A N 1
ATOM 810 C CA . ALA A 1 99 ? -2.264 -7.643 8.990 1.00 98.56 99 ALA A CA 1
ATOM 811 C C . ALA A 1 99 ? -3.283 -8.001 7.898 1.00 98.56 99 ALA A C 1
ATOM 813 O O . ALA A 1 99 ? -2.895 -8.404 6.800 1.00 98.56 99 ALA A O 1
ATOM 814 N N . ARG A 1 100 ? -4.581 -7.803 8.159 1.00 98.69 100 ARG A N 1
ATOM 815 C CA . ARG A 1 100 ? -5.638 -7.987 7.152 1.00 98.69 100 ARG A CA 1
ATOM 816 C C . ARG A 1 100 ? -5.492 -7.006 5.992 1.00 98.69 100 ARG A C 1
ATOM 818 O O . ARG A 1 100 ? -5.618 -7.422 4.842 1.00 98.69 100 ARG A O 1
ATOM 825 N N . VAL A 1 101 ? -5.179 -5.739 6.273 1.00 98.69 101 VAL A N 1
ATOM 826 C CA . VAL A 1 101 ? -4.907 -4.738 5.229 1.00 98.69 101 VAL A CA 1
ATOM 827 C C . VAL A 1 101 ? -3.687 -5.142 4.398 1.00 98.69 101 VAL A C 1
ATOM 829 O O . VAL A 1 101 ? -3.762 -5.137 3.174 1.00 98.69 101 VAL A O 1
ATOM 832 N N . ALA A 1 102 ? -2.587 -5.568 5.030 1.00 98.56 102 ALA A N 1
ATOM 833 C CA . ALA A 1 102 ? -1.392 -6.039 4.326 1.00 98.56 102 ALA A CA 1
ATOM 834 C C . ALA A 1 102 ? -1.689 -7.241 3.407 1.00 98.56 102 ALA A C 1
ATOM 836 O O . ALA A 1 102 ? -1.273 -7.256 2.247 1.00 98.56 102 ALA A O 1
ATOM 837 N N . ALA A 1 103 ? -2.466 -8.215 3.888 1.00 98.44 103 ALA A N 1
ATOM 838 C CA . ALA A 1 103 ? -2.901 -9.357 3.086 1.00 98.44 103 ALA A CA 1
ATOM 839 C C . ALA A 1 103 ? -3.792 -8.932 1.904 1.00 98.44 103 ALA A C 1
ATOM 841 O O . ALA A 1 103 ? -3.638 -9.442 0.792 1.00 98.44 103 ALA A O 1
ATOM 842 N N . ALA A 1 104 ? -4.692 -7.967 2.111 1.00 98.44 104 ALA A N 1
ATOM 843 C CA . ALA A 1 104 ? -5.514 -7.409 1.041 1.00 98.44 104 ALA A CA 1
ATOM 844 C C . ALA A 1 104 ? -4.669 -6.650 0.001 1.00 98.44 104 ALA A C 1
ATOM 846 O O . ALA A 1 104 ? -4.902 -6.807 -1.198 1.00 98.44 104 ALA A O 1
ATOM 8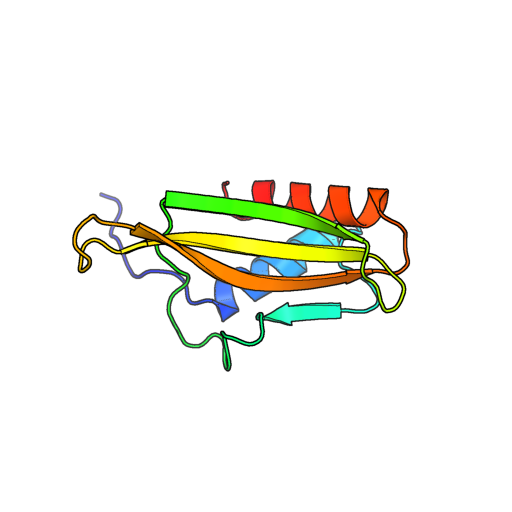47 N N . CYS A 1 105 ? -3.646 -5.899 0.425 1.00 98.25 105 CYS A N 1
ATOM 848 C CA . CYS A 1 105 ? -2.680 -5.275 -0.483 1.00 98.25 105 CYS A CA 1
ATOM 849 C C . CYS A 1 105 ? -1.987 -6.314 -1.370 1.00 98.25 105 CYS A C 1
ATOM 851 O O . CYS A 1 105 ? -1.985 -6.151 -2.590 1.00 98.25 105 CYS A O 1
ATOM 853 N N . ALA A 1 106 ? -1.478 -7.406 -0.789 1.00 97.06 106 ALA A N 1
ATOM 854 C CA . ALA A 1 106 ? -0.859 -8.494 -1.548 1.00 97.06 106 ALA A CA 1
ATOM 855 C C . ALA A 1 106 ? -1.836 -9.099 -2.575 1.00 97.06 106 ALA A C 1
ATOM 857 O O . ALA A 1 106 ? -1.552 -9.116 -3.774 1.00 97.06 106 ALA A O 1
ATOM 858 N N . LYS A 1 107 ? -3.044 -9.475 -2.124 1.00 96.81 107 LYS A N 1
ATOM 859 C CA . LYS A 1 107 ? -4.127 -10.014 -2.967 1.00 96.81 107 LYS A CA 1
ATOM 860 C C . LYS A 1 107 ? -4.431 -9.114 -4.167 1.00 96.81 107 LYS A C 1
ATOM 862 O O . LYS A 1 107 ? -4.589 -9.607 -5.282 1.00 96.81 107 LYS A O 1
ATOM 867 N N . TYR A 1 108 ? -4.553 -7.805 -3.952 1.00 96.00 108 TYR A N 1
ATOM 868 C CA . TYR A 1 108 ? -5.014 -6.875 -4.984 1.00 96.00 108 TYR A CA 1
ATOM 869 C C . TYR A 1 108 ? -3.927 -6.333 -5.902 1.00 96.00 108 TYR A C 1
ATOM 871 O O . TYR A 1 108 ? -4.237 -5.913 -7.018 1.00 96.00 108 TYR A O 1
ATOM 879 N N . LEU A 1 109 ? -2.673 -6.380 -5.466 1.00 93.38 109 LEU A N 1
ATOM 880 C CA . LEU A 1 109 ? -1.525 -6.069 -6.309 1.00 93.38 109 LEU A CA 1
ATOM 881 C C . LEU A 1 109 ? -1.006 -7.296 -7.073 1.00 93.38 109 LEU A C 1
ATOM 883 O O . LEU A 1 109 ? -0.142 -7.146 -7.932 1.00 93.38 109 LEU A O 1
ATOM 887 N N . GLY A 1 110 ? -1.563 -8.486 -6.819 1.00 82.81 110 GLY A N 1
ATOM 888 C CA . GLY A 1 110 ? -1.170 -9.721 -7.497 1.00 82.81 110 GLY A CA 1
ATOM 889 C C . GLY A 1 110 ? 0.194 -10.230 -7.034 1.00 82.81 110 GLY A C 1
ATOM 890 O O . GLY A 1 110 ? 1.000 -10.641 -7.869 1.00 82.81 110 GLY A O 1
ATOM 891 N N . ALA A 1 111 ? 0.451 -10.123 -5.728 1.00 63.75 111 ALA A N 1
ATOM 892 C CA . ALA A 1 111 ? 1.625 -10.660 -5.047 1.00 63.75 111 ALA A CA 1
ATOM 893 C C . ALA A 1 111 ? 1.393 -12.102 -4.578 1.00 63.75 111 ALA A C 1
ATOM 895 O O . ALA A 1 111 ? 0.247 -12.412 -4.176 1.00 63.75 111 ALA A O 1
#

pLDDT: mean 91.53, std 10.35, range [51.28, 98.69]